Protein AF-A0A2S4M668-F1 (afdb_monomer_lite)

Structure (mmCIF, N/CA/C/O backbone):
data_AF-A0A2S4M668-F1
#
_entry.id   AF-A0A2S4M668-F1
#
loop_
_atom_site.group_PDB
_atom_site.id
_atom_site.type_symbol
_atom_site.label_atom_id
_atom_site.label_alt_id
_atom_site.label_comp_id
_atom_site.label_asym_id
_atom_site.label_entity_id
_atom_site.label_seq_id
_atom_site.pdbx_PDB_ins_code
_atom_site.Cartn_x
_atom_site.Cartn_y
_atom_site.Cartn_z
_atom_site.occupancy
_atom_site.B_iso_or_equiv
_atom_site.auth_seq_id
_atom_site.auth_comp_id
_atom_site.auth_asym_id
_atom_site.auth_atom_id
_atom_site.pdbx_PDB_model_num
ATOM 1 N N . MET A 1 1 ? 4.333 -6.127 4.879 1.00 86.50 1 MET A N 1
ATOM 2 C CA . MET A 1 1 ? 4.682 -5.468 6.153 1.00 86.50 1 MET A CA 1
ATOM 3 C C . MET A 1 1 ? 3.414 -5.255 6.966 1.00 86.50 1 MET A C 1
ATOM 5 O O . MET A 1 1 ? 2.395 -4.946 6.362 1.00 86.50 1 MET A O 1
ATOM 9 N N . ALA A 1 2 ? 3.448 -5.457 8.283 1.00 91.50 2 ALA A N 1
ATOM 10 C CA . ALA A 1 2 ? 2.339 -5.105 9.175 1.00 91.50 2 ALA A CA 1
ATOM 11 C C . ALA A 1 2 ? 2.607 -3.742 9.827 1.00 91.50 2 ALA A C 1
ATOM 13 O O . ALA A 1 2 ? 3.772 -3.395 10.025 1.00 91.50 2 ALA A O 1
ATOM 14 N N . SER A 1 3 ? 1.552 -2.985 10.127 1.00 91.25 3 SER A N 1
ATOM 15 C CA . SER A 1 3 ? 1.659 -1.745 10.899 1.00 91.25 3 SER A CA 1
ATOM 16 C C . SER A 1 3 ? 1.991 -2.043 12.367 1.00 91.25 3 SER A C 1
ATOM 18 O O . SER A 1 3 ? 1.831 -3.176 12.830 1.00 91.25 3 SER A O 1
ATOM 20 N N . GLN A 1 4 ? 2.453 -1.041 13.115 1.00 90.06 4 GLN A N 1
ATOM 21 C CA . GLN A 1 4 ? 2.807 -1.178 14.530 1.00 90.06 4 GLN A CA 1
ATOM 22 C C . GLN A 1 4 ? 1.587 -1.508 15.404 1.00 90.06 4 GLN A C 1
ATOM 24 O O . GLN A 1 4 ? 1.694 -2.288 16.348 1.00 90.06 4 GLN A O 1
ATOM 29 N N . SER A 1 5 ? 0.420 -0.964 15.064 1.00 87.88 5 SER A N 1
ATOM 30 C CA . SER A 1 5 ? -0.868 -1.284 15.685 1.00 87.88 5 SER A CA 1
ATOM 31 C C . SER A 1 5 ? -1.378 -2.684 15.342 1.00 87.88 5 SER A C 1
ATOM 33 O O . SER A 1 5 ? -2.283 -3.187 16.005 1.00 87.88 5 SER A O 1
ATOM 35 N N . GLY A 1 6 ? -0.838 -3.309 14.290 1.00 90.25 6 GLY A N 1
ATOM 36 C CA . GLY A 1 6 ? -1.321 -4.577 13.753 1.00 90.25 6 GLY A CA 1
ATOM 37 C C . GLY A 1 6 ? -2.656 -4.484 13.009 1.00 90.25 6 GLY A C 1
ATOM 38 O O . GLY A 1 6 ? -3.159 -5.516 12.577 1.00 90.25 6 GLY A O 1
ATOM 39 N N . LEU A 1 7 ? -3.224 -3.285 12.834 1.00 87.94 7 LEU A N 1
ATOM 40 C CA . LEU A 1 7 ? -4.500 -3.083 12.135 1.00 87.94 7 LEU A CA 1
ATOM 41 C C . LEU A 1 7 ? -4.368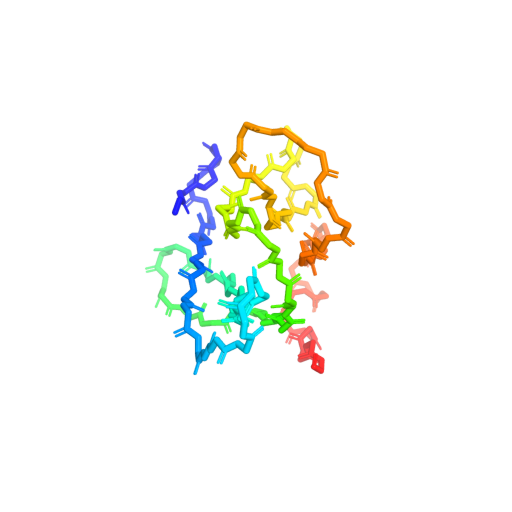 -3.222 10.618 1.00 87.94 7 LEU A C 1
ATOM 43 O O . LEU A 1 7 ? -5.327 -3.602 9.942 1.00 87.94 7 LEU A O 1
ATOM 47 N N . TYR A 1 8 ? -3.182 -2.936 10.082 1.00 91.00 8 TYR A N 1
ATOM 48 C CA . TYR A 1 8 ? -2.955 -2.907 8.647 1.00 91.00 8 TYR A CA 1
ATOM 49 C C . TYR A 1 8 ? -1.854 -3.841 8.202 1.00 91.00 8 TYR A C 1
ATOM 51 O O . TYR A 1 8 ? -0.851 -4.067 8.885 1.00 91.00 8 TYR A O 1
ATOM 59 N N . ARG A 1 9 ? -2.019 -4.323 6.975 1.00 94.38 9 ARG A N 1
ATOM 60 C CA . ARG A 1 9 ? -0.973 -5.005 6.231 1.00 94.38 9 ARG A CA 1
ATOM 61 C C . ARG A 1 9 ? -0.786 -4.309 4.897 1.00 94.38 9 ARG A C 1
ATOM 63 O O . ARG A 1 9 ? -1.736 -4.158 4.142 1.00 94.38 9 ARG A O 1
ATOM 70 N N . ALA A 1 10 ? 0.445 -3.930 4.596 1.00 93.19 10 ALA A N 1
ATOM 71 C CA . ALA A 1 10 ? 0.824 -3.391 3.303 1.00 93.19 10 ALA A CA 1
ATOM 72 C C . ALA A 1 10 ? 1.673 -4.393 2.517 1.00 93.19 10 ALA A C 1
ATOM 74 O O . ALA A 1 10 ? 2.498 -5.127 3.080 1.00 93.19 10 ALA A O 1
ATOM 75 N N . GLU A 1 11 ? 1.475 -4.416 1.208 1.00 94.19 11 GLU A N 1
ATOM 76 C CA . GLU A 1 11 ? 2.172 -5.276 0.258 1.00 94.19 11 GLU A CA 1
ATOM 77 C C . GLU A 1 11 ? 2.519 -4.483 -0.995 1.00 94.19 11 GLU A C 1
ATOM 79 O O . GLU A 1 11 ? 1.770 -3.601 -1.402 1.00 94.19 11 GLU A O 1
ATOM 84 N N . SER A 1 12 ? 3.641 -4.827 -1.616 1.00 91.62 12 SER A N 1
ATOM 85 C CA . SER A 1 12 ? 4.012 -4.327 -2.931 1.00 91.62 12 SER A CA 1
ATOM 86 C C . SER A 1 12 ? 4.338 -5.498 -3.840 1.00 91.62 12 SER A C 1
ATOM 88 O O . SER A 1 12 ? 5.030 -6.431 -3.424 1.00 91.62 12 SER A O 1
ATOM 90 N N . CYS A 1 13 ? 3.829 -5.456 -5.067 1.00 91.38 13 CYS A N 1
ATOM 91 C CA . CYS A 1 13 ? 4.038 -6.488 -6.074 1.00 91.38 13 CYS A CA 1
ATOM 92 C C . CYS A 1 13 ? 4.547 -5.862 -7.369 1.00 91.38 13 CYS A C 1
ATOM 94 O O . CYS A 1 13 ? 4.012 -4.849 -7.809 1.00 91.38 13 CYS A O 1
ATOM 96 N N . VAL A 1 14 ? 5.524 -6.499 -8.012 1.00 92.12 14 VAL A N 1
ATOM 97 C CA . VAL A 1 14 ? 5.987 -6.106 -9.349 1.00 92.12 14 VAL A CA 1
ATOM 98 C C . VAL A 1 14 ? 4.966 -6.540 -10.398 1.00 92.12 14 VAL A C 1
ATOM 100 O O . VAL A 1 14 ? 4.531 -7.692 -10.399 1.00 92.12 14 VAL A O 1
ATOM 103 N N . THR A 1 15 ? 4.611 -5.640 -11.310 1.00 92.56 15 THR A N 1
ATOM 104 C CA . THR A 1 15 ? 3.720 -5.918 -12.450 1.00 92.56 15 THR A CA 1
ATOM 105 C C . THR A 1 15 ? 4.423 -5.889 -13.798 1.00 92.56 15 THR A C 1
ATOM 107 O O . THR A 1 15 ? 3.907 -6.453 -14.759 1.00 92.56 15 THR A O 1
ATOM 110 N N . GLY A 1 16 ? 5.607 -5.286 -13.885 1.00 91.19 16 GLY A N 1
ATOM 111 C CA . GLY A 1 16 ? 6.392 -5.256 -15.112 1.00 91.19 16 GLY A CA 1
ATOM 112 C C . GLY A 1 16 ? 7.706 -4.509 -14.945 1.00 91.19 16 GLY A C 1
ATOM 113 O O . GLY A 1 16 ? 7.994 -3.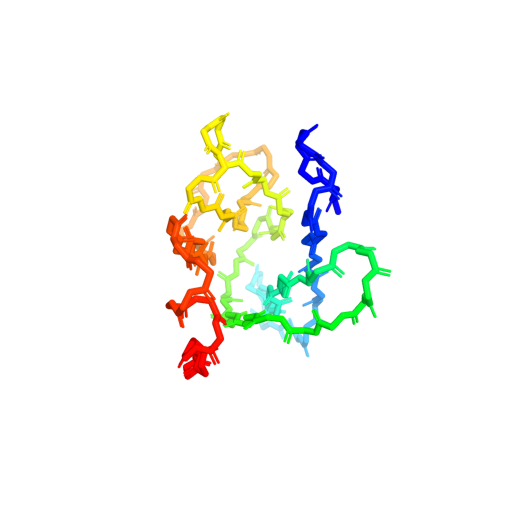964 -13.883 1.00 91.19 16 GLY A O 1
ATOM 114 N N . MET A 1 17 ? 8.503 -4.479 -16.011 1.00 91.19 17 MET A N 1
ATOM 115 C CA . MET A 1 17 ? 9.779 -3.766 -16.056 1.00 91.19 17 MET A CA 1
ATOM 116 C C . MET A 1 17 ? 10.005 -3.186 -17.453 1.00 91.19 17 MET A C 1
ATOM 118 O O . MET A 1 17 ? 9.661 -3.822 -18.449 1.00 91.19 17 MET A O 1
ATOM 122 N N . ASN A 1 18 ? 10.598 -1.997 -17.524 1.00 89.50 18 ASN A N 1
ATOM 123 C CA . ASN A 1 18 ? 11.050 -1.363 -18.757 1.00 89.50 18 ASN A CA 1
ATOM 124 C C . ASN A 1 18 ? 12.427 -0.719 -18.532 1.00 89.50 18 ASN A C 1
ATOM 126 O O . ASN A 1 18 ? 12.552 0.325 -17.889 1.00 89.50 18 ASN A O 1
ATOM 130 N N . GLY A 1 19 ? 13.479 -1.366 -19.039 1.00 89.19 19 GLY A N 1
ATOM 131 C CA . GLY A 1 19 ? 14.856 -0.989 -18.721 1.00 89.19 19 GLY A CA 1
ATOM 132 C C . GLY A 1 19 ? 15.121 -1.105 -17.218 1.00 89.19 19 GLY A C 1
ATOM 133 O O . GLY A 1 19 ? 14.888 -2.157 -16.631 1.00 89.19 19 GLY A O 1
ATOM 134 N N . ASN A 1 20 ? 15.576 -0.014 -16.599 1.00 87.12 20 ASN A N 1
ATOM 135 C CA . ASN A 1 20 ? 15.833 0.048 -15.155 1.00 87.12 20 ASN A CA 1
ATOM 136 C C . ASN A 1 20 ? 14.605 0.474 -14.334 1.00 87.12 20 ASN A C 1
ATOM 138 O O . ASN A 1 20 ? 14.700 0.585 -13.117 1.00 87.12 20 ASN A O 1
ATOM 142 N N . VAL A 1 21 ? 13.472 0.754 -14.982 1.00 86.00 21 VAL A N 1
ATOM 143 C CA . VAL A 1 21 ? 12.233 1.146 -14.306 1.00 86.00 21 VAL A CA 1
ATOM 144 C C . VAL A 1 21 ? 11.396 -0.104 -14.054 1.00 86.00 21 VAL A C 1
ATOM 146 O O . VAL A 1 21 ? 11.089 -0.848 -14.987 1.00 86.00 21 VAL A O 1
ATOM 149 N N . VAL A 1 22 ? 11.013 -0.339 -12.802 1.00 88.81 22 VAL A N 1
ATOM 150 C CA . VAL A 1 22 ? 10.133 -1.442 -12.403 1.00 88.81 22 VAL A CA 1
ATOM 151 C C . VAL A 1 22 ? 8.767 -0.871 -12.039 1.00 88.81 22 VAL A C 1
ATOM 153 O O . VAL A 1 22 ? 8.676 0.102 -11.296 1.00 88.81 22 VAL A O 1
ATOM 156 N N . TYR A 1 23 ? 7.705 -1.477 -12.557 1.00 90.12 23 TYR A N 1
ATOM 157 C CA . TYR A 1 23 ? 6.326 -1.109 -12.250 1.00 90.12 23 TYR A CA 1
ATOM 158 C C . TYR A 1 23 ? 5.820 -1.937 -11.073 1.00 90.12 23 TYR A C 1
ATOM 160 O O . TYR A 1 23 ? 5.975 -3.162 -11.053 1.00 90.12 23 TYR A O 1
ATOM 168 N N . TYR A 1 24 ? 5.199 -1.266 -10.111 1.00 91.38 24 TYR A N 1
ATOM 169 C CA . TYR A 1 24 ? 4.690 -1.846 -8.881 1.00 91.38 24 TYR A CA 1
ATOM 170 C C . TYR A 1 24 ? 3.210 -1.539 -8.685 1.00 91.38 24 TYR A C 1
ATOM 172 O O . TYR A 1 24 ? 2.673 -0.536 -9.155 1.00 91.38 24 TYR A O 1
ATOM 180 N N . VAL A 1 25 ? 2.575 -2.406 -7.906 1.00 92.19 25 VAL A N 1
ATOM 181 C CA . VAL A 1 25 ? 1.266 -2.178 -7.303 1.00 92.19 25 VAL A CA 1
ATOM 182 C C . VAL A 1 25 ? 1.432 -2.271 -5.795 1.00 92.19 25 VAL A C 1
ATOM 184 O O . VAL A 1 25 ? 1.726 -3.344 -5.264 1.00 92.19 25 VAL A O 1
ATOM 187 N N . GLY A 1 26 ? 1.233 -1.148 -5.114 1.00 92.00 26 GLY A N 1
ATOM 188 C CA . GLY A 1 26 ? 1.123 -1.058 -3.667 1.00 92.00 26 GLY A CA 1
ATOM 189 C C . GLY A 1 26 ? -0.310 -1.334 -3.224 1.00 92.00 26 GLY A C 1
ATOM 190 O O . GLY A 1 26 ? -1.266 -0.834 -3.814 1.00 92.00 26 GLY A O 1
ATOM 191 N N . ARG A 1 27 ? -0.481 -2.155 -2.190 1.00 93.44 27 ARG A N 1
ATOM 192 C CA . ARG A 1 27 ? -1.785 -2.537 -1.639 1.00 93.44 27 ARG A CA 1
ATOM 193 C C . ARG A 1 27 ? -1.785 -2.395 -0.133 1.00 93.44 27 ARG A C 1
ATOM 195 O O . ARG A 1 27 ? -0.824 -2.783 0.531 1.00 93.44 27 ARG A O 1
ATOM 202 N N . LEU A 1 28 ? -2.892 -1.891 0.390 1.00 92.56 28 LEU A N 1
ATOM 203 C CA . LEU A 1 28 ? -3.170 -1.802 1.813 1.00 92.56 28 LEU A CA 1
ATOM 204 C C . LEU A 1 28 ? -4.385 -2.665 2.139 1.00 92.56 28 LEU A C 1
ATOM 206 O O . LEU A 1 28 ? -5.430 -2.540 1.503 1.00 92.56 28 LEU A O 1
ATOM 210 N N . TYR A 1 29 ? -4.255 -3.508 3.154 1.00 91.12 29 TYR A N 1
ATOM 211 C CA . TYR A 1 29 ? -5.293 -4.415 3.618 1.00 91.12 29 TYR A CA 1
ATOM 212 C C . TYR A 1 29 ? -5.610 -4.179 5.094 1.00 91.12 29 TYR A C 1
ATOM 214 O O . TYR A 1 29 ? -4.726 -3.833 5.882 1.00 91.12 29 TYR A O 1
ATOM 222 N N . ASP A 1 30 ? -6.853 -4.469 5.473 1.00 89.38 30 ASP A N 1
ATOM 223 C CA . ASP A 1 30 ? -7.225 -4.747 6.860 1.00 89.38 30 ASP A CA 1
ATOM 224 C C . ASP A 1 30 ? -6.549 -6.058 7.284 1.00 89.38 30 ASP A C 1
ATOM 226 O O . ASP A 1 30 ? -6.754 -7.104 6.659 1.00 89.38 30 ASP A O 1
ATOM 230 N N . ALA A 1 31 ? -5.711 -6.009 8.320 1.00 88.69 31 ALA A N 1
ATOM 231 C CA . ALA A 1 31 ? -4.893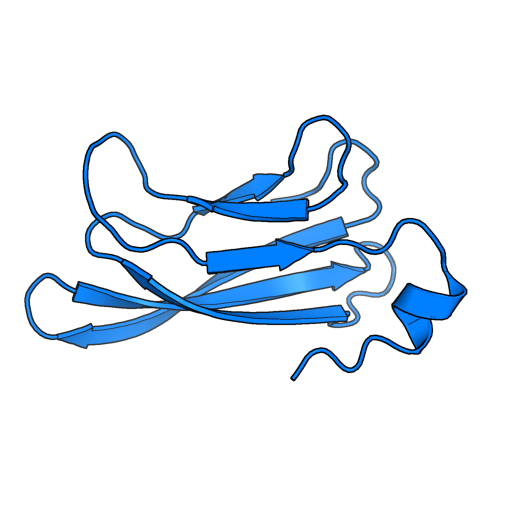 -7.152 8.717 1.00 88.69 31 ALA A CA 1
ATOM 232 C C . ALA A 1 31 ? -5.711 -8.310 9.306 1.00 88.69 31 ALA A C 1
ATOM 234 O O . ALA A 1 31 ? -5.294 -9.463 9.207 1.00 88.69 31 ALA A O 1
ATOM 235 N N . HIS A 1 32 ? -6.869 -8.020 9.903 1.00 87.62 32 HIS A N 1
ATOM 236 C CA . HIS A 1 32 ? -7.702 -9.023 10.562 1.00 87.62 32 HIS A CA 1
ATOM 237 C C . HIS A 1 32 ? -8.602 -9.759 9.574 1.00 87.62 32 HIS A C 1
ATOM 239 O O . HIS A 1 32 ? -8.784 -10.971 9.672 1.00 87.62 32 HIS A O 1
ATOM 245 N N . ARG A 1 33 ? -9.187 -9.020 8.631 1.00 86.25 33 ARG A N 1
ATOM 246 C CA . ARG A 1 33 ? -10.164 -9.534 7.666 1.00 86.25 33 ARG A CA 1
ATOM 247 C C . ARG A 1 33 ? -9.532 -9.910 6.330 1.00 86.25 33 ARG A C 1
ATOM 249 O O . ARG A 1 33 ? -10.178 -10.587 5.538 1.00 86.25 33 ARG A O 1
ATOM 256 N N . GLY A 1 34 ? -8.310 -9.450 6.056 1.00 87.50 34 GLY A N 1
ATOM 257 C CA . GLY A 1 34 ? -7.641 -9.643 4.767 1.00 87.50 34 GLY A CA 1
ATOM 258 C C . GLY A 1 34 ? -8.311 -8.887 3.615 1.00 87.50 34 GLY A C 1
ATOM 259 O O . GLY A 1 34 ? -8.133 -9.249 2.454 1.00 87.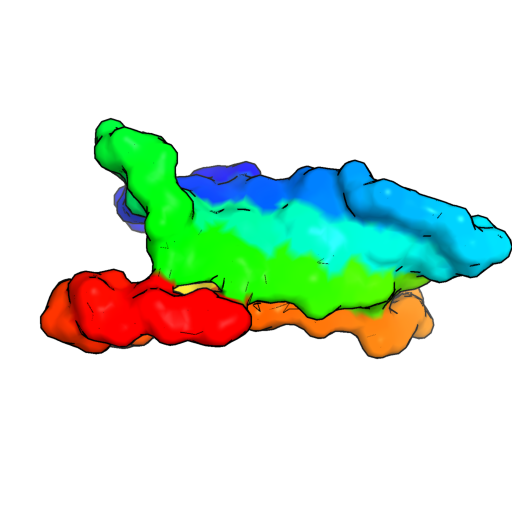50 34 GLY A O 1
ATOM 260 N N . VAL A 1 35 ? -9.111 -7.862 3.919 1.00 88.25 35 VAL A N 1
ATOM 261 C CA . VAL A 1 35 ? -9.855 -7.082 2.920 1.00 88.25 35 VAL A CA 1
ATOM 262 C C . VAL A 1 35 ? -8.950 -6.002 2.345 1.00 88.25 35 VAL A C 1
ATOM 264 O O . VAL A 1 35 ? -8.325 -5.265 3.103 1.00 88.25 35 VAL A O 1
ATOM 267 N N . LEU A 1 36 ? -8.898 -5.892 1.015 1.00 87.50 36 LEU A N 1
ATOM 268 C CA . LEU A 1 36 ? -8.198 -4.803 0.333 1.00 87.50 36 LEU A CA 1
ATOM 269 C C . LEU A 1 36 ? -8.924 -3.482 0.610 1.00 87.50 36 LEU A C 1
ATOM 271 O O . LEU A 1 36 ? -10.094 -3.336 0.264 1.00 87.50 36 LEU A O 1
ATOM 275 N N . LEU A 1 37 ? -8.216 -2.542 1.230 1.00 86.12 37 LEU A N 1
ATOM 276 C CA . LEU A 1 37 ? -8.719 -1.211 1.562 1.00 86.12 37 LEU A CA 1
ATOM 277 C C . LEU A 1 37 ? -8.359 -0.198 0.480 1.00 86.12 37 LEU A C 1
ATOM 279 O O . LEU A 1 37 ? -9.188 0.616 0.097 1.00 86.12 37 LEU A O 1
ATOM 283 N N . ALA A 1 38 ? -7.124 -0.255 -0.017 1.00 87.19 38 ALA A N 1
ATOM 284 C CA . ALA A 1 38 ? -6.624 0.705 -0.988 1.00 87.19 38 ALA A CA 1
ATOM 285 C C . ALA A 1 38 ? -5.525 0.107 -1.864 1.00 87.19 38 ALA A C 1
ATOM 287 O O . ALA A 1 38 ? -4.845 -0.855 -1.487 1.00 87.19 38 ALA A O 1
ATOM 288 N N . ARG A 1 39 ? -5.347 0.708 -3.039 1.00 90.12 39 ARG A N 1
ATOM 289 C CA . ARG A 1 39 ? -4.340 0.345 -4.030 1.00 90.12 39 ARG A CA 1
ATOM 290 C C . ARG A 1 39 ? -3.705 1.616 -4.583 1.00 90.12 39 ARG A C 1
ATOM 292 O O . ARG A 1 39 ? -4.375 2.627 -4.719 1.00 90.12 39 ARG A O 1
ATOM 299 N N . THR A 1 40 ? -2.428 1.536 -4.921 1.00 87.25 40 THR A N 1
ATOM 300 C CA . THR A 1 40 ? -1.726 2.554 -5.699 1.00 87.25 40 THR A CA 1
ATOM 301 C C . THR A 1 40 ? -0.809 1.865 -6.700 1.00 87.25 40 THR A C 1
ATOM 303 O O . THR A 1 40 ? -0.231 0.820 -6.395 1.00 87.25 40 THR A O 1
ATOM 306 N N . ASP A 1 41 ? -0.683 2.431 -7.890 1.00 89.31 41 ASP A N 1
ATOM 307 C CA . ASP A 1 41 ? 0.246 1.964 -8.911 1.00 89.31 41 ASP A CA 1
ATOM 308 C C . ASP A 1 41 ? 1.373 2.995 -9.014 1.00 89.31 41 ASP A C 1
ATOM 310 O O . ASP A 1 41 ? 1.121 4.200 -9.026 1.00 89.31 41 ASP A O 1
ATOM 314 N N . PHE A 1 42 ? 2.619 2.536 -9.053 1.00 87.38 42 PHE A N 1
ATOM 315 C CA . PHE A 1 42 ? 3.781 3.418 -9.132 1.00 87.38 42 PHE A CA 1
ATOM 316 C C . PHE A 1 42 ? 4.932 2.711 -9.830 1.00 87.38 42 PHE A C 1
ATOM 318 O O . PHE A 1 42 ? 5.061 1.488 -9.776 1.00 87.38 42 PHE A O 1
ATOM 325 N N . ASP A 1 43 ? 5.792 3.476 -10.478 1.00 87.75 43 ASP A N 1
ATOM 326 C CA . ASP A 1 43 ? 7.060 2.993 -10.990 1.00 87.75 43 ASP A CA 1
ATOM 327 C C . ASP A 1 43 ? 8.204 3.427 -10.077 1.00 87.75 43 ASP A C 1
ATOM 329 O O . ASP A 1 43 ? 8.139 4.452 -9.402 1.00 87.75 43 ASP A O 1
ATOM 333 N N . SER A 1 44 ? 9.243 2.606 -9.999 1.00 81.88 44 SER A N 1
ATOM 334 C CA . SER A 1 44 ? 10.444 2.911 -9.234 1.00 81.88 44 SER A CA 1
ATOM 335 C C . SER A 1 44 ? 11.634 2.178 -9.830 1.00 81.88 44 SER A C 1
ATOM 337 O O . SER A 1 44 ? 11.539 1.019 -10.240 1.00 81.88 44 SER A O 1
ATOM 339 N N . MET A 1 45 ? 12.779 2.852 -9.853 1.00 81.44 45 MET A N 1
ATOM 340 C CA . MET A 1 45 ? 14.047 2.240 -10.247 1.00 81.44 45 MET A CA 1
ATOM 341 C C . MET A 1 45 ? 14.697 1.444 -9.112 1.00 81.44 45 MET A C 1
ATOM 343 O O . MET A 1 45 ? 15.640 0.696 -9.343 1.00 81.44 45 MET A O 1
ATOM 347 N N . ASP A 1 46 ? 14.201 1.589 -7.882 1.00 74.56 46 ASP A N 1
ATOM 348 C CA . ASP A 1 46 ? 14.974 1.236 -6.692 1.00 74.56 46 ASP A CA 1
ATOM 349 C C . ASP A 1 46 ? 14.182 0.469 -5.631 1.00 74.56 46 ASP A C 1
ATOM 351 O O . ASP A 1 46 ? 14.561 0.404 -4.460 1.00 74.56 46 ASP A O 1
ATOM 355 N N . GLY A 1 47 ? 13.054 -0.108 -6.029 1.00 79.00 47 GLY A N 1
ATOM 356 C CA . GLY A 1 47 ? 12.205 -0.899 -5.149 1.00 79.00 47 GLY A CA 1
ATOM 357 C C . GLY A 1 47 ? 10.917 -0.191 -4.755 1.00 79.00 47 GLY A C 1
ATOM 358 O O . GLY A 1 47 ? 10.689 0.977 -5.059 1.00 79.00 47 GLY A O 1
ATOM 359 N N . GLY A 1 48 ? 10.065 -0.937 -4.069 1.00 84.19 48 GLY A N 1
ATOM 360 C CA . GLY A 1 48 ? 8.744 -0.485 -3.654 1.00 84.19 48 GLY A CA 1
ATOM 361 C C . GLY A 1 48 ? 8.361 -1.071 -2.308 1.00 84.19 48 GLY A C 1
ATOM 362 O O . GLY A 1 48 ? 7.245 -1.555 -2.156 1.00 84.19 48 GLY A O 1
ATOM 363 N N . LEU A 1 49 ? 9.300 -1.125 -1.362 1.00 87.25 49 LEU A N 1
ATOM 364 C CA . LEU A 1 49 ? 9.043 -1.706 -0.051 1.00 87.25 49 LEU A CA 1
ATOM 365 C C . LEU A 1 49 ? 8.048 -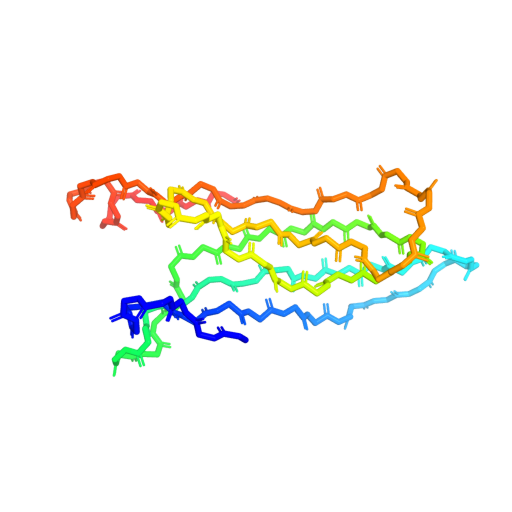0.815 0.707 1.00 87.25 49 LEU A C 1
ATOM 367 O O . LEU A 1 49 ? 8.257 0.395 0.792 1.00 87.25 49 LEU A O 1
ATOM 371 N N . PRO A 1 50 ? 6.956 -1.379 1.246 1.00 90.25 50 PRO A N 1
ATOM 372 C CA . PRO A 1 50 ? 6.035 -0.601 2.060 1.00 90.25 50 PRO A CA 1
ATOM 373 C C . PRO A 1 50 ? 6.715 -0.182 3.363 1.00 90.25 50 PRO A C 1
ATOM 375 O O . PRO A 1 50 ? 7.400 -0.994 3.975 1.00 90.25 50 PRO A O 1
ATOM 378 N N . GLU A 1 51 ? 6.463 1.042 3.806 1.00 90.94 51 GLU A N 1
ATOM 379 C CA . GLU A 1 51 ? 6.870 1.597 5.093 1.00 90.94 51 GLU A CA 1
ATOM 380 C C . GLU A 1 51 ? 5.713 2.433 5.651 1.00 90.94 51 GLU A C 1
ATOM 382 O O . GLU A 1 51 ? 5.215 3.347 4.990 1.00 90.94 51 GLU A O 1
ATOM 387 N N . PHE A 1 52 ? 5.257 2.108 6.858 1.00 89.88 52 PHE A N 1
ATOM 388 C CA . PHE A 1 52 ? 4.229 2.898 7.531 1.00 89.88 52 PHE A CA 1
ATOM 389 C C . PHE A 1 52 ? 4.841 4.156 8.139 1.00 89.88 52 PHE A C 1
ATOM 391 O O . PHE A 1 52 ? 5.929 4.108 8.715 1.00 89.88 52 PHE A O 1
ATOM 398 N N . MET A 1 53 ? 4.121 5.275 8.055 1.00 88.69 53 MET A N 1
ATOM 399 C CA . MET A 1 53 ? 4.475 6.448 8.847 1.00 88.69 53 MET A CA 1
ATOM 400 C C . MET A 1 53 ? 4.395 6.118 10.349 1.00 88.69 53 MET A C 1
ATOM 402 O O . MET A 1 53 ? 3.562 5.297 10.735 1.00 88.69 53 MET A O 1
ATOM 406 N N . PRO A 1 54 ? 5.224 6.745 11.210 1.00 86.62 54 PRO A N 1
ATOM 407 C CA . PRO A 1 54 ? 5.230 6.453 12.648 1.00 86.62 54 PRO A CA 1
ATOM 408 C C . PRO A 1 54 ? 3.877 6.646 13.347 1.00 86.62 54 PRO A C 1
ATOM 410 O O . PRO A 1 54 ? 3.606 5.99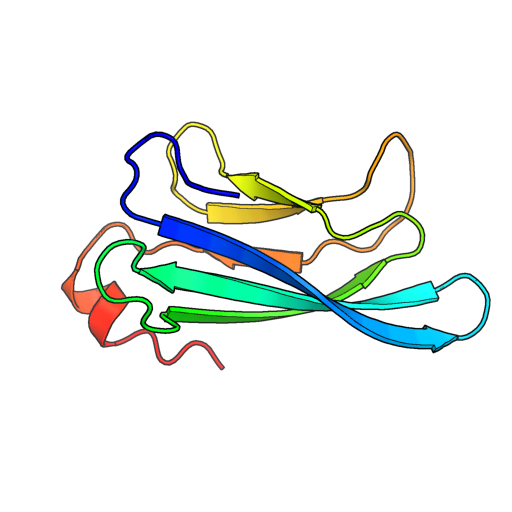6 14.351 1.00 86.62 54 PRO A O 1
ATOM 413 N N . ASP A 1 55 ? 3.036 7.539 12.828 1.00 86.19 55 ASP A N 1
ATOM 414 C CA . ASP A 1 55 ? 1.678 7.802 13.314 1.00 86.19 55 ASP A CA 1
ATOM 415 C C . ASP A 1 55 ? 0.598 6.974 12.593 1.00 86.19 55 ASP A C 1
ATOM 417 O O . ASP A 1 55 ? -0.589 7.134 12.867 1.00 86.19 55 ASP A O 1
ATOM 421 N N . GLU A 1 56 ? 1.004 6.099 11.670 1.00 87.31 56 GLU A N 1
ATOM 422 C CA . GLU A 1 56 ? 0.146 5.273 10.814 1.00 87.31 56 GLU A CA 1
ATOM 423 C C . GLU A 1 56 ? -0.898 6.057 10.006 1.00 87.31 56 GLU A C 1
ATOM 425 O O . GLU A 1 56 ? -1.920 5.504 9.597 1.00 87.31 56 GLU A O 1
ATOM 430 N N . SER A 1 57 ? -0.631 7.338 9.742 1.00 87.94 57 SER A N 1
ATOM 431 C CA . SER A 1 57 ? -1.477 8.186 8.896 1.00 87.94 57 SER A CA 1
ATOM 432 C C . SER A 1 57 ? -1.392 7.819 7.415 1.00 87.94 57 SER A C 1
ATOM 434 O O . SER A 1 57 ? -2.299 8.131 6.649 1.00 87.94 57 SER A O 1
ATOM 436 N N . ALA A 1 58 ? -0.327 7.130 7.007 1.00 88.94 58 ALA A N 1
ATOM 437 C CA . ALA A 1 58 ? -0.133 6.674 5.642 1.00 88.94 58 ALA A CA 1
ATOM 438 C C . ALA A 1 58 ? 0.828 5.484 5.559 1.00 88.94 58 ALA A C 1
ATOM 440 O O . ALA A 1 58 ? 1.608 5.204 6.479 1.00 88.94 58 ALA A O 1
ATOM 441 N N . VAL A 1 59 ? 0.809 4.815 4.407 1.00 90.25 59 VAL A N 1
ATOM 442 C CA . VAL A 1 59 ? 1.880 3.918 3.973 1.00 90.25 59 VAL A CA 1
ATOM 443 C C . VAL A 1 59 ? 2.542 4.470 2.722 1.00 90.25 59 VAL A C 1
ATOM 445 O O . VAL A 1 59 ? 1.892 4.899 1.768 1.00 90.25 59 VAL A O 1
ATOM 448 N N . ILE A 1 60 ? 3.865 4.429 2.731 1.00 89.88 60 ILE A N 1
ATOM 449 C CA . ILE A 1 60 ? 4.707 4.895 1.645 1.00 89.88 60 ILE A CA 1
ATOM 450 C C . ILE A 1 60 ? 5.405 3.677 1.069 1.00 89.88 60 ILE A C 1
ATOM 452 O O . ILE A 1 60 ? 5.998 2.887 1.796 1.00 89.88 60 ILE A O 1
ATOM 456 N N . PHE A 1 61 ? 5.342 3.510 -0.241 1.00 88.31 61 PHE A N 1
ATOM 457 C CA . PHE A 1 61 ? 6.077 2.470 -0.938 1.00 88.31 61 PHE A CA 1
ATOM 458 C C . PHE A 1 61 ? 7.410 3.064 -1.365 1.00 88.31 61 PHE A C 1
ATOM 460 O O . PHE A 1 61 ? 7.534 3.664 -2.435 1.00 88.31 61 PHE A O 1
ATOM 467 N N . ARG A 1 62 ? 8.375 2.982 -0.447 1.00 74.50 62 ARG A N 1
ATOM 468 C CA . ARG A 1 62 ? 9.679 3.615 -0.585 1.00 74.50 62 ARG A CA 1
ATOM 469 C C . ARG A 1 62 ? 10.694 2.687 -1.241 1.00 74.50 62 ARG A C 1
ATOM 471 O O . ARG A 1 62 ? 10.598 1.457 -1.241 1.00 74.50 62 ARG A O 1
ATOM 478 N N . ARG A 1 63 ? 11.702 3.354 -1.782 1.00 65.12 63 ARG A N 1
ATOM 479 C CA . ARG A 1 63 ? 12.959 2.811 -2.272 1.00 65.12 63 ARG A CA 1
ATOM 480 C C . ARG A 1 63 ? 13.685 1.951 -1.213 1.00 65.12 63 ARG A C 1
ATOM 482 O O . ARG A 1 63 ? 13.633 2.255 -0.026 1.00 65.12 63 ARG A O 1
ATOM 489 N N . GLY A 1 64 ? 14.443 0.942 -1.656 1.00 58.91 64 GLY A N 1
ATOM 490 C CA . GLY A 1 64 ? 15.593 0.409 -0.910 1.00 58.91 64 GLY A CA 1
ATOM 491 C C . GLY A 1 64 ? 16.873 1.245 -1.136 1.00 58.91 64 GLY A C 1
ATOM 492 O O . GLY A 1 64 ? 17.156 1.658 -2.255 1.00 58.91 64 GLY A O 1
ATOM 493 N N . GLU A 1 65 ? 17.626 1.548 -0.075 1.00 51.44 65 GLU A N 1
ATOM 494 C CA . GLU A 1 65 ? 18.912 2.298 -0.020 1.00 51.44 65 GLU A CA 1
ATOM 495 C C . GLU A 1 65 ? 19.345 3.162 -1.251 1.00 51.44 65 GLU A C 1
ATOM 497 O O . GLU A 1 65 ? 20.220 2.786 -2.027 1.00 51.44 65 GLU A O 1
ATOM 502 N N . GLY A 1 66 ? 18.800 4.380 -1.438 1.00 46.78 66 GLY A N 1
ATOM 503 C CA . GLY A 1 66 ? 19.433 5.468 -2.249 1.00 46.78 66 GLY A CA 1
ATOM 504 C C . GLY A 1 66 ? 18.498 6.529 -2.907 1.00 46.78 66 GLY A C 1
ATOM 505 O O . GLY A 1 66 ? 17.520 6.912 -2.283 1.00 46.78 66 GLY A O 1
ATOM 506 N N . ASN A 1 67 ? 18.789 7.017 -4.134 1.00 49.75 67 ASN A N 1
ATOM 507 C CA . ASN A 1 67 ? 18.339 8.282 -4.767 1.00 49.75 67 ASN A CA 1
ATOM 508 C C . ASN A 1 67 ? 17.412 8.286 -6.042 1.00 49.75 67 ASN A C 1
ATOM 510 O O . ASN A 1 67 ? 17.617 9.149 -6.898 1.00 49.75 67 ASN A O 1
ATOM 514 N N . GLY A 1 68 ? 16.428 7.402 -6.261 1.00 49.62 68 GLY A N 1
ATOM 515 C CA . GLY A 1 68 ? 15.521 7.510 -7.439 1.00 49.62 68 GLY A CA 1
ATOM 516 C C . GLY A 1 68 ? 14.163 8.145 -7.140 1.00 49.62 68 GLY A C 1
ATOM 517 O O . GLY A 1 68 ? 13.799 8.342 -5.984 1.00 49.62 68 GLY A O 1
ATOM 518 N N . SER A 1 69 ? 13.422 8.496 -8.199 1.00 52.62 69 SER A N 1
ATOM 519 C CA . SER A 1 69 ? 12.309 9.464 -8.179 1.00 52.62 69 SER A CA 1
ATOM 520 C C . SER A 1 69 ? 10.891 8.871 -8.141 1.00 52.62 69 SER A C 1
ATOM 522 O O . SER A 1 69 ? 9.931 9.591 -8.404 1.00 52.62 69 SER A O 1
ATOM 524 N N . GLY A 1 70 ? 10.742 7.579 -7.845 1.00 57.50 70 GLY A N 1
ATOM 525 C CA . GLY A 1 70 ? 9.452 6.884 -7.855 1.00 57.50 70 GLY A CA 1
ATOM 526 C C . GLY A 1 70 ? 8.982 6.479 -6.459 1.00 57.50 70 GLY A C 1
ATOM 527 O O . GLY A 1 70 ? 9.653 5.686 -5.799 1.00 57.50 70 GLY A O 1
ATOM 528 N N . THR A 1 71 ? 7.838 6.997 -5.999 1.00 69.94 71 THR A N 1
ATOM 529 C CA . THR A 1 71 ? 7.231 6.605 -4.714 1.00 69.94 71 THR A CA 1
ATOM 530 C C . THR A 1 71 ? 5.725 6.427 -4.846 1.00 69.94 71 THR A C 1
ATOM 532 O O . THR A 1 71 ? 5.025 7.362 -5.233 1.00 69.94 71 THR A O 1
ATOM 535 N N . GLY A 1 72 ? 5.223 5.252 -4.467 1.00 80.94 72 GLY A N 1
ATOM 536 C CA . GLY A 1 72 ? 3.796 5.035 -4.233 1.00 80.94 72 GLY A CA 1
ATOM 537 C C . GLY A 1 72 ? 3.394 5.529 -2.845 1.00 80.94 72 GLY A C 1
ATOM 538 O O . GLY A 1 72 ? 4.190 5.465 -1.905 1.00 80.94 72 GLY A O 1
ATOM 539 N N . PHE A 1 73 ? 2.156 5.982 -2.690 1.00 87.00 73 PHE A N 1
ATOM 540 C CA . PHE A 1 73 ? 1.651 6.498 -1.419 1.00 87.00 73 PHE A CA 1
ATOM 541 C C . PHE A 1 73 ? 0.163 6.180 -1.258 1.00 87.00 73 PHE A C 1
ATOM 543 O O . PHE A 1 73 ? -0.598 6.282 -2.219 1.00 87.00 73 PHE A O 1
ATOM 550 N N . ILE A 1 74 ? -0.240 5.775 -0.053 1.00 86.75 74 ILE A N 1
ATOM 551 C CA . ILE A 1 74 ? -1.643 5.585 0.326 1.00 86.75 74 ILE A CA 1
ATOM 552 C C . ILE A 1 74 ? -1.866 6.281 1.669 1.00 86.75 74 ILE A C 1
ATOM 554 O O . ILE A 1 74 ? -1.325 5.840 2.687 1.00 86.75 74 ILE A O 1
ATOM 558 N N . ASP A 1 75 ? -2.705 7.316 1.668 1.00 86.88 75 ASP A N 1
ATOM 559 C CA . ASP A 1 75 ? -3.252 7.911 2.888 1.00 86.88 75 ASP A CA 1
ATOM 560 C C . ASP A 1 75 ? -4.181 6.923 3.600 1.00 86.88 75 ASP A C 1
ATOM 562 O O . ASP A 1 75 ? -5.022 6.266 2.979 1.00 86.88 75 ASP A O 1
ATOM 566 N N . ILE A 1 76 ? -4.053 6.842 4.922 1.00 83.88 76 ILE A N 1
ATOM 567 C CA . ILE A 1 76 ? -4.908 6.050 5.802 1.00 83.88 76 ILE A CA 1
ATOM 568 C C . ILE A 1 76 ? -5.821 7.028 6.546 1.00 83.88 76 ILE A C 1
ATOM 570 O O . ILE A 1 76 ? -5.378 7.692 7.486 1.00 83.88 76 ILE A O 1
ATOM 574 N N . PRO A 1 77 ? -7.112 7.117 6.179 1.00 73.88 77 PRO A N 1
ATOM 575 C CA . PRO A 1 77 ? -8.016 8.054 6.822 1.00 73.88 77 PRO A CA 1
ATOM 576 C C . PRO A 1 77 ? -8.089 7.816 8.338 1.00 73.88 77 PRO A C 1
ATOM 578 O O . PRO A 1 77 ? -8.130 6.660 8.794 1.00 73.88 77 PRO A O 1
ATOM 581 N N . PRO A 1 78 ? -8.151 8.882 9.152 1.00 68.69 78 PRO A N 1
ATOM 582 C CA . PRO A 1 78 ? -8.157 8.757 10.605 1.00 68.69 78 PRO A CA 1
ATOM 583 C C . PRO A 1 78 ? -9.450 8.120 11.129 1.00 68.69 78 PRO A C 1
ATOM 585 O O . PRO A 1 78 ? -9.434 7.503 12.194 1.00 68.69 78 PRO A O 1
ATOM 588 N N . ASN A 1 79 ? -10.566 8.224 10.394 1.00 65.81 79 ASN A N 1
ATOM 589 C CA . ASN A 1 79 ? -11.871 7.752 10.851 1.00 65.81 79 ASN A CA 1
ATOM 590 C C . ASN A 1 79 ? -12.417 6.559 10.042 1.00 65.81 79 ASN A C 1
ATOM 592 O O . ASN A 1 79 ? -12.165 6.390 8.850 1.00 65.81 79 ASN A O 1
ATOM 596 N N . TRP A 1 80 ? -13.180 5.698 10.722 1.00 56.59 80 TRP A N 1
ATOM 597 C CA . TRP A 1 80 ? -13.698 4.446 10.155 1.00 56.59 80 TRP A CA 1
ATOM 598 C C . TRP A 1 80 ? -14.757 4.664 9.060 1.00 56.59 80 TRP A C 1
ATOM 600 O O . TRP A 1 80 ? -14.915 3.826 8.175 1.00 56.59 80 TRP A O 1
ATOM 610 N N . LEU A 1 81 ? -15.462 5.800 9.102 1.00 56.59 81 LEU A N 1
ATOM 611 C CA . LEU A 1 81 ? -16.472 6.182 8.114 1.00 56.59 81 LEU A CA 1
ATOM 612 C C . LEU A 1 81 ? -15.823 6.506 6.758 1.00 56.59 81 LEU A C 1
ATOM 614 O O . LEU A 1 81 ? -16.259 6.007 5.724 1.00 56.59 81 LEU A O 1
ATOM 618 N N . GLU A 1 82 ? -14.732 7.268 6.769 1.00 59.88 82 GLU A N 1
ATOM 619 C CA . GLU A 1 82 ? -13.912 7.563 5.596 1.00 59.88 82 GLU A CA 1
ATOM 620 C C . GLU A 1 82 ? -13.209 6.307 5.088 1.00 59.88 82 GLU A C 1
ATOM 622 O O . GLU A 1 82 ? -13.155 6.113 3.882 1.00 59.88 82 GLU A O 1
ATOM 627 N N . ARG A 1 83 ? -12.775 5.390 5.968 1.00 60.44 83 ARG A N 1
ATOM 628 C CA . ARG A 1 83 ? -12.233 4.076 5.556 1.00 60.44 83 ARG A CA 1
ATOM 629 C C . ARG A 1 83 ? -13.259 3.205 4.824 1.00 60.44 83 ARG A C 1
ATOM 631 O O . ARG A 1 83 ? -12.888 2.481 3.910 1.00 60.44 83 ARG A O 1
ATOM 638 N N . LEU A 1 84 ? -14.538 3.270 5.204 1.00 55.72 84 LEU A N 1
ATOM 639 C CA . LEU A 1 84 ? -15.632 2.570 4.513 1.00 55.72 84 LEU A CA 1
ATOM 640 C C . LEU A 1 84 ? -15.988 3.217 3.168 1.00 55.72 84 LEU A C 1
ATOM 642 O O . LEU A 1 84 ? -16.412 2.523 2.245 1.00 55.72 84 LEU A O 1
ATOM 646 N N . HIS A 1 85 ? -15.845 4.540 3.063 1.00 54.28 85 HIS A N 1
ATOM 647 C CA . HIS A 1 85 ? -16.138 5.307 1.849 1.00 54.28 85 HIS A CA 1
ATOM 648 C C . HIS A 1 85 ? -14.949 5.429 0.894 1.00 54.28 85 HIS A C 1
ATOM 650 O O . HIS A 1 85 ? -15.142 5.788 -0.268 1.00 54.28 85 HIS A O 1
ATOM 656 N N . ALA A 1 86 ? -13.746 5.092 1.352 1.00 48.69 86 ALA A N 1
ATOM 657 C CA . ALA A 1 86 ? -12.532 5.023 0.563 1.00 48.69 86 ALA A CA 1
ATOM 658 C C . ALA A 1 86 ? -12.592 3.841 -0.423 1.00 48.69 86 ALA A C 1
ATOM 660 O O . ALA A 1 86 ? -11.845 2.875 -0.333 1.00 48.69 86 ALA A O 1
ATOM 661 N N . LYS A 1 87 ? -13.462 3.932 -1.433 1.00 47.28 87 LYS A N 1
ATOM 662 C CA . LYS A 1 87 ? -13.118 3.419 -2.759 1.00 47.28 87 LYS A CA 1
ATOM 663 C C . LYS A 1 87 ? -12.080 4.382 -3.319 1.00 47.28 87 LYS A C 1
ATOM 665 O O . LYS A 1 87 ? -12.431 5.324 -4.024 1.00 47.28 87 LYS A O 1
ATOM 670 N N . ILE A 1 88 ? -10.831 4.201 -2.901 1.00 47.41 88 ILE A N 1
ATOM 671 C CA . ILE A 1 88 ? -9.709 4.963 -3.447 1.00 47.41 88 ILE A CA 1
ATOM 672 C C . ILE A 1 88 ? -9.558 4.522 -4.916 1.00 47.41 88 ILE A C 1
ATOM 674 O O . ILE A 1 88 ? -9.452 3.310 -5.134 1.00 47.41 88 ILE A O 1
ATOM 678 N N . PRO A 1 89 ? -9.674 5.445 -5.895 1.00 40.94 89 PRO A N 1
ATOM 679 C CA . PRO A 1 89 ? -9.498 5.150 -7.318 1.00 40.94 89 PRO A CA 1
ATOM 680 C C . PRO A 1 89 ? -8.151 4.500 -7.633 1.00 40.94 89 PRO A C 1
ATOM 682 O O . PRO A 1 89 ? -7.156 4.878 -6.976 1.00 40.94 89 PRO A O 1
#

pLDDT: mean 80.37, std 14.81, range [40.94, 94.38]

Radius of gyration: 13.12 Å; chains: 1; bounding box: 36×19×34 Å

Sequence (89 aa):
MASQSGLYRAESCVTGMNGNVVYYVGRLYDAHRGVLLARTDFDSMDGGLPEFMPDESAVIFRRGEGNGSGTGFIDIPPNWLERLHAKIP

Foldseek 3Di:
DADPVNQKDKDKDWDDDDVLKTKIKIWMAGRPPRHTQDIWIKIWSAFQCWDADPVNQWIKRDGDPDDIDMITIDGDDPDPVVSVVPPPD

Organism: NCBI:txid1189126

Secondary structure (DSSP, 8-state):
-B-TTSSEEEEEEEEEEETTEEEEEEEEEETTT--EEEEEEEEESS--EEEE-TTSSEEEEEPSSS--S--EEEE--SSHHHHHH----